Protein AF-G8T9R9-F1 (afdb_monomer_lite)

Secondary structure (DSSP, 8-state):
-HHHHHHHHHHHHHHHHHTT-HHHHHHHHHHHHHHHHHHHHHHHHHHHHHHTT--------HHHHHHHHHHHHHHHHHHHHHHS---HHHHHHHHHHHHHHHHHHHHHHHHHHHHH---EEEETTEEEE---------

Sequence (138 aa):
MKLAILIASFLLLCFGIIYKLANLVLVGAFCYILSLLFDLAQAIILSRKYKKGIVEGKNKSRLVGVSGLLQGSLILYGLIAIYIEHPKEIEISGQIIWFGSIAYYALVGIIVSELTGIPLTMTYGGWKAGYRKRKRRK

Organism: Niastella koreensis (strain DSM 17620 / KACC 11465 / NBRC 106392 / GR20-10) (NCBI:txid700598)

Structure (mmCIF, N/CA/C/O backbone):
data_AF-G8T9R9-F1
#
_entry.id   AF-G8T9R9-F1
#
loop_
_atom_site.group_PDB
_atom_site.id
_atom_site.type_symbol
_atom_site.label_atom_id
_atom_site.label_alt_id
_atom_site.label_comp_id
_atom_site.label_asym_id
_atom_site.label_entity_id
_atom_site.label_seq_id
_atom_site.pdbx_PDB_ins_code
_atom_site.Cartn_x
_atom_site.Cartn_y
_atom_site.Cartn_z
_atom_site.occupancy
_atom_site.B_iso_or_equiv
_atom_site.auth_seq_id
_atom_site.auth_comp_id
_atom_site.auth_asym_id
_atom_site.auth_atom_id
_atom_site.pdbx_PDB_model_num
ATOM 1 N N . MET A 1 1 ? 9.155 -0.333 13.289 1.00 69.88 1 MET A N 1
ATOM 2 C CA . MET A 1 1 ? 9.092 -1.424 12.289 1.00 69.88 1 MET A CA 1
ATOM 3 C C . MET A 1 1 ? 8.411 -0.975 11.001 1.00 69.88 1 MET A C 1
ATOM 5 O O . MET A 1 1 ? 9.116 -0.874 10.013 1.00 69.88 1 MET A O 1
ATOM 9 N N . LYS A 1 2 ? 7.123 -0.585 11.002 1.00 75.94 2 LYS A N 1
ATOM 10 C CA . LYS A 1 2 ? 6.417 -0.070 9.802 1.00 75.94 2 LYS A CA 1
ATOM 11 C C . LYS A 1 2 ? 7.216 0.957 8.986 1.00 75.94 2 LYS A C 1
ATOM 13 O O . LYS A 1 2 ? 7.416 0.775 7.795 1.00 75.94 2 LYS A O 1
ATOM 18 N N . LEU A 1 3 ? 7.691 2.019 9.640 1.00 77.38 3 LEU A N 1
ATOM 19 C CA . LEU A 1 3 ? 8.422 3.102 8.973 1.00 77.38 3 LEU A CA 1
ATOM 20 C C . LEU A 1 3 ? 9.714 2.607 8.299 1.00 77.38 3 LEU A C 1
ATOM 22 O O . LEU A 1 3 ? 10.032 3.058 7.210 1.00 77.38 3 LEU A O 1
ATOM 26 N N . ALA A 1 4 ? 10.402 1.627 8.892 1.00 83.25 4 ALA A N 1
ATOM 27 C CA . ALA A 1 4 ? 11.586 1.016 8.289 1.00 83.25 4 ALA A CA 1
ATOM 28 C C . ALA A 1 4 ? 11.234 0.185 7.042 1.00 83.25 4 ALA A C 1
ATOM 30 O O . ALA A 1 4 ? 11.946 0.267 6.051 1.00 83.25 4 ALA A O 1
ATOM 31 N N . ILE A 1 5 ? 10.113 -0.551 7.058 1.00 86.81 5 ILE A N 1
ATOM 32 C CA . ILE A 1 5 ? 9.630 -1.320 5.895 1.00 86.81 5 ILE A CA 1
ATOM 33 C C . ILE A 1 5 ? 9.205 -0.378 4.760 1.00 86.81 5 ILE A C 1
ATOM 35 O O . ILE A 1 5 ? 9.535 -0.629 3.607 1.00 86.81 5 ILE A O 1
ATOM 39 N N . LEU A 1 6 ? 8.524 0.728 5.080 1.00 84.88 6 LEU A N 1
ATOM 40 C CA . LEU A 1 6 ? 8.151 1.748 4.092 1.00 84.88 6 LEU A CA 1
ATOM 41 C C . LEU A 1 6 ? 9.377 2.432 3.481 1.00 84.88 6 LEU A C 1
ATOM 43 O O . LEU A 1 6 ? 9.420 2.618 2.271 1.00 84.88 6 LEU A O 1
ATOM 47 N N . ILE A 1 7 ? 10.384 2.767 4.295 1.00 87.81 7 ILE A N 1
ATOM 48 C CA . ILE A 1 7 ? 11.649 3.321 3.794 1.00 87.81 7 ILE A CA 1
ATOM 49 C C . ILE A 1 7 ? 12.366 2.298 2.913 1.00 87.81 7 ILE A C 1
ATOM 51 O O . ILE A 1 7 ? 12.817 2.654 1.833 1.00 87.81 7 ILE A O 1
ATOM 55 N N . ALA A 1 8 ? 12.442 1.032 3.330 1.00 88.31 8 ALA A N 1
ATOM 56 C CA . ALA A 1 8 ? 13.064 -0.019 2.531 1.00 88.31 8 ALA A CA 1
ATOM 57 C C . ALA A 1 8 ? 12.341 -0.209 1.190 1.00 88.31 8 ALA A C 1
ATOM 59 O O . ALA A 1 8 ? 12.992 -0.257 0.155 1.00 88.31 8 ALA A O 1
ATOM 60 N N . SER A 1 9 ? 11.006 -0.240 1.195 1.00 88.75 9 SER A N 1
ATOM 61 C CA . SER A 1 9 ? 10.190 -0.296 -0.022 1.00 88.75 9 SER A CA 1
ATOM 62 C C . SER A 1 9 ? 10.451 0.907 -0.932 1.00 88.75 9 SER A C 1
ATOM 64 O O . SER A 1 9 ? 10.722 0.727 -2.116 1.00 88.75 9 SER A O 1
ATOM 66 N N . PHE A 1 10 ? 10.461 2.120 -0.375 1.00 88.62 10 PHE A N 1
ATOM 67 C CA . PHE A 1 10 ? 10.752 3.342 -1.122 1.00 88.62 10 PHE A CA 1
ATOM 68 C C . PHE A 1 10 ? 12.149 3.316 -1.748 1.00 88.62 10 PHE A C 1
ATOM 70 O O . PHE A 1 10 ? 12.292 3.579 -2.938 1.00 88.62 10 PHE A O 1
ATOM 77 N N . LEU A 1 11 ? 13.172 2.934 -0.978 1.00 89.94 11 LEU A N 1
ATOM 78 C CA . LEU A 1 11 ? 14.536 2.809 -1.485 1.00 89.94 11 LEU A CA 1
ATOM 79 C C . LEU A 1 11 ? 14.619 1.740 -2.578 1.00 89.94 11 LEU A C 1
ATOM 81 O O . LEU A 1 11 ? 15.165 2.021 -3.636 1.00 89.94 11 LEU A O 1
ATOM 85 N N . LEU A 1 12 ? 14.044 0.553 -2.380 1.00 89.88 12 LEU A N 1
ATOM 86 C CA . LEU A 1 12 ? 14.053 -0.519 -3.382 1.00 89.88 12 LEU A CA 1
ATOM 87 C C . LEU A 1 12 ? 13.395 -0.094 -4.697 1.00 89.88 12 LEU A C 1
ATOM 89 O O . LEU A 1 12 ? 13.926 -0.399 -5.762 1.00 89.88 12 LEU A O 1
ATOM 93 N N . LEU A 1 13 ? 12.291 0.653 -4.630 1.00 85.94 13 LEU A N 1
ATOM 94 C CA . LEU A 1 13 ? 11.638 1.211 -5.812 1.00 85.94 13 LEU A CA 1
ATOM 95 C C . LEU A 1 13 ? 12.524 2.263 -6.487 1.00 85.94 13 LEU A C 1
ATOM 97 O O . LEU A 1 13 ? 12.799 2.143 -7.677 1.00 85.94 13 LEU A O 1
ATOM 101 N N . CYS A 1 14 ? 13.049 3.244 -5.744 1.00 86.94 14 CYS A N 1
ATOM 102 C CA . CYS A 1 14 ? 13.936 4.268 -6.304 1.00 86.94 14 CYS A CA 1
ATOM 103 C C . CYS A 1 14 ? 15.195 3.662 -6.943 1.00 86.94 14 CYS A C 1
ATOM 105 O O . CYS A 1 14 ? 15.521 3.983 -8.083 1.00 86.94 14 CYS A O 1
ATOM 107 N N . PHE A 1 15 ? 15.881 2.761 -6.238 1.00 88.62 15 PHE A N 1
ATOM 108 C CA . PHE A 1 15 ? 17.064 2.069 -6.749 1.00 88.62 15 PHE A CA 1
ATOM 109 C C . PHE A 1 15 ? 16.714 1.174 -7.942 1.00 88.62 15 PHE A C 1
ATOM 111 O O . PHE A 1 15 ? 17.405 1.216 -8.957 1.00 88.62 15 PHE A O 1
ATOM 118 N N . GLY A 1 16 ? 15.622 0.412 -7.868 1.00 83.88 16 GLY A N 1
ATOM 119 C CA . GLY A 1 16 ? 15.165 -0.430 -8.970 1.00 83.88 16 GLY A CA 1
ATOM 120 C C . GLY A 1 16 ? 14.897 0.367 -10.248 1.00 83.88 16 GLY A C 1
ATOM 121 O O . GLY A 1 16 ? 15.270 -0.078 -11.328 1.00 83.88 16 GLY A O 1
ATOM 122 N N . ILE A 1 17 ? 14.349 1.579 -10.137 1.00 83.62 17 ILE A N 1
ATOM 123 C CA . ILE A 1 17 ? 14.122 2.468 -11.286 1.00 83.62 17 ILE A CA 1
ATOM 124 C C . ILE A 1 17 ? 15.442 3.031 -11.821 1.00 83.62 17 ILE A C 1
ATOM 126 O O . ILE A 1 17 ? 15.695 2.945 -13.021 1.00 83.62 17 ILE A O 1
ATOM 130 N N . ILE A 1 18 ? 16.292 3.586 -10.946 1.00 87.00 18 ILE A N 1
ATOM 131 C CA . ILE A 1 18 ? 17.560 4.228 -11.341 1.00 87.00 18 ILE A CA 1
ATOM 132 C C . ILE A 1 18 ? 18.461 3.235 -12.081 1.00 87.00 18 ILE A C 1
ATOM 134 O O . ILE A 1 18 ? 19.015 3.559 -13.130 1.00 87.00 18 ILE A O 1
ATOM 138 N N . TYR A 1 19 ? 18.567 2.013 -11.560 1.00 87.50 19 TYR A N 1
ATOM 139 C CA . TYR A 1 19 ? 19.402 0.959 -12.135 1.00 87.50 19 TYR A CA 1
ATOM 140 C C . TYR A 1 19 ? 18.658 0.077 -13.149 1.00 87.50 19 TYR A C 1
ATOM 142 O O . TYR A 1 19 ? 19.246 -0.866 -13.671 1.00 87.50 19 TYR A O 1
ATOM 150 N N . LYS A 1 20 ? 17.384 0.375 -13.450 1.00 82.31 20 LYS A N 1
ATOM 151 C CA . LYS A 1 20 ? 16.521 -0.398 -14.365 1.00 82.31 20 LYS A CA 1
ATOM 152 C C . LYS A 1 20 ? 16.440 -1.893 -14.013 1.00 82.31 20 LYS A C 1
ATOM 154 O O . LYS A 1 20 ? 16.370 -2.753 -14.886 1.00 82.31 20 LYS A O 1
ATOM 159 N N . LEU A 1 21 ? 16.444 -2.204 -12.720 1.00 86.25 21 LEU A N 1
ATOM 160 C CA . LEU A 1 21 ? 16.372 -3.557 -12.176 1.00 86.25 21 LEU A CA 1
ATOM 161 C C . LEU A 1 21 ? 14.930 -3.889 -11.786 1.00 86.25 21 LEU A C 1
ATOM 163 O O . LEU A 1 21 ? 14.510 -3.660 -10.651 1.00 86.25 21 LEU A O 1
ATOM 167 N N . ALA A 1 22 ? 14.184 -4.478 -12.718 1.00 83.12 22 ALA A N 1
ATOM 168 C CA . ALA A 1 22 ? 12.778 -4.844 -12.544 1.00 83.12 22 ALA A CA 1
ATOM 169 C C . ALA A 1 22 ? 12.494 -5.695 -11.294 1.00 83.12 22 ALA A C 1
ATOM 171 O O . ALA A 1 22 ? 11.535 -5.443 -10.563 1.00 83.12 22 ALA A O 1
ATOM 172 N N . ASN A 1 23 ? 13.377 -6.650 -10.989 1.00 87.62 23 ASN A N 1
ATOM 173 C CA . ASN A 1 23 ? 13.248 -7.509 -9.811 1.00 87.62 23 ASN A CA 1
ATOM 174 C C . ASN A 1 23 ? 13.258 -6.709 -8.499 1.00 87.62 23 ASN A C 1
ATOM 176 O O . ASN A 1 23 ? 12.493 -7.016 -7.589 1.00 87.62 23 ASN A O 1
ATOM 180 N N . LEU A 1 24 ? 14.079 -5.655 -8.401 1.00 87.31 24 LEU A N 1
ATOM 181 C CA . LEU A 1 24 ? 14.110 -4.800 -7.209 1.00 87.31 24 LEU A CA 1
ATOM 182 C C . LEU A 1 24 ? 12.822 -3.990 -7.064 1.00 87.31 24 LEU A C 1
ATOM 184 O O . LEU A 1 24 ? 12.325 -3.836 -5.949 1.00 87.31 24 LEU A O 1
ATOM 188 N N . VAL A 1 25 ? 12.260 -3.521 -8.182 1.00 86.75 25 VAL A N 1
ATOM 189 C CA . VAL A 1 25 ? 10.994 -2.780 -8.183 1.00 86.75 25 VAL A CA 1
ATOM 190 C C . VAL A 1 25 ? 9.849 -3.681 -7.700 1.00 86.75 25 VAL A C 1
ATOM 192 O O . VAL A 1 25 ? 9.082 -3.293 -6.818 1.00 86.75 25 VAL A O 1
ATOM 195 N N . LEU A 1 26 ? 9.784 -4.925 -8.188 1.00 88.19 26 LEU A N 1
ATOM 196 C CA . LEU A 1 26 ? 8.801 -5.914 -7.735 1.00 88.19 26 LEU A CA 1
ATOM 197 C C . LEU A 1 26 ? 8.941 -6.232 -6.242 1.00 88.19 26 LEU A C 1
ATOM 199 O O . LEU A 1 26 ? 7.949 -6.207 -5.514 1.00 88.19 26 LEU A O 1
ATOM 203 N N . VAL A 1 27 ? 10.162 -6.478 -5.756 1.00 91.12 27 VAL A N 1
ATOM 204 C CA . VAL A 1 27 ? 10.403 -6.717 -4.321 1.00 91.12 27 VAL A CA 1
ATOM 205 C C . VAL A 1 27 ? 9.983 -5.500 -3.493 1.00 91.12 27 VAL A C 1
ATOM 207 O O . VAL A 1 27 ? 9.325 -5.657 -2.464 1.00 91.12 27 VAL A O 1
ATOM 210 N N . GLY A 1 28 ? 10.277 -4.286 -3.964 1.00 88.25 28 GLY A N 1
ATOM 211 C CA . GLY A 1 28 ? 9.828 -3.043 -3.339 1.00 88.25 28 GLY A CA 1
ATOM 212 C C . GLY A 1 28 ? 8.303 -2.948 -3.223 1.00 88.25 28 GLY A C 1
ATOM 213 O O . GLY A 1 28 ? 7.795 -2.601 -2.150 1.00 88.25 28 GLY A O 1
ATOM 214 N N . ALA A 1 29 ? 7.569 -3.323 -4.275 1.00 89.44 29 ALA A N 1
ATOM 215 C CA . ALA A 1 29 ? 6.107 -3.380 -4.276 1.00 89.44 29 ALA A CA 1
ATOM 216 C C . ALA A 1 29 ? 5.563 -4.433 -3.291 1.00 89.44 29 ALA A C 1
ATOM 218 O O . ALA A 1 29 ? 4.650 -4.144 -2.517 1.00 89.44 29 ALA A O 1
ATOM 219 N N . PHE A 1 30 ? 6.157 -5.628 -3.223 1.00 91.38 30 PHE A N 1
ATOM 220 C CA . PHE A 1 30 ? 5.764 -6.638 -2.232 1.00 91.38 30 PHE A CA 1
ATOM 221 C C . PHE A 1 30 ? 6.047 -6.196 -0.792 1.00 91.38 30 PHE A C 1
ATOM 223 O O . PHE A 1 30 ? 5.205 -6.390 0.088 1.00 91.38 30 PHE A O 1
ATOM 230 N N . CYS A 1 31 ? 7.186 -5.545 -0.536 1.00 91.56 31 CYS A N 1
ATOM 231 C CA . CYS A 1 31 ? 7.479 -4.950 0.769 1.00 91.56 31 CYS A CA 1
ATOM 232 C C . CYS A 1 31 ? 6.426 -3.907 1.170 1.00 91.56 31 CYS A C 1
ATOM 234 O O . CYS A 1 31 ? 6.030 -3.848 2.338 1.00 91.56 31 CYS A O 1
ATOM 236 N N . TYR A 1 32 ? 5.931 -3.119 0.210 1.00 90.88 32 TYR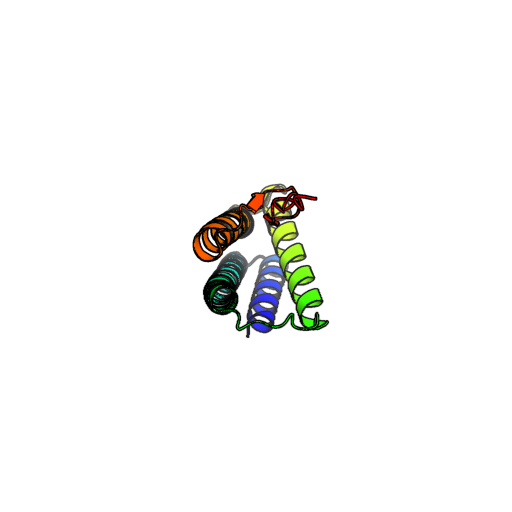 A N 1
ATOM 237 C CA . TYR A 1 32 ? 4.834 -2.187 0.448 1.00 90.88 32 TYR A CA 1
ATOM 238 C C . TYR A 1 32 ? 3.549 -2.917 0.863 1.00 90.88 32 TYR A C 1
ATOM 240 O O . TYR A 1 32 ? 2.968 -2.580 1.896 1.00 90.88 32 TYR A O 1
ATOM 248 N N . ILE A 1 33 ? 3.145 -3.968 0.144 1.00 91.00 33 ILE A N 1
ATOM 249 C CA . ILE A 1 33 ? 1.961 -4.770 0.500 1.00 91.00 33 ILE A CA 1
ATOM 250 C C . ILE A 1 33 ? 2.096 -5.408 1.885 1.00 91.00 33 ILE A C 1
ATOM 252 O O . ILE A 1 33 ? 1.152 -5.377 2.675 1.00 91.00 33 ILE A O 1
ATOM 256 N N . LEU A 1 34 ? 3.275 -5.924 2.236 1.00 89.75 34 LEU A N 1
ATOM 257 C CA . LEU A 1 34 ? 3.534 -6.443 3.581 1.00 89.75 34 LEU A CA 1
ATOM 258 C C . LEU A 1 34 ? 3.350 -5.364 4.657 1.00 89.75 34 LEU A C 1
ATOM 260 O O . LEU A 1 34 ? 2.807 -5.646 5.728 1.00 89.75 34 LEU A O 1
ATOM 264 N N . SER A 1 35 ? 3.748 -4.120 4.372 1.00 88.56 35 SER A N 1
ATOM 265 C CA . SER A 1 35 ? 3.510 -2.999 5.286 1.00 88.56 35 SER A CA 1
ATOM 266 C C . SER A 1 35 ? 2.012 -2.714 5.482 1.00 88.56 35 SER A C 1
ATOM 268 O O . SER A 1 35 ? 1.585 -2.493 6.618 1.00 88.56 35 SER A O 1
ATOM 270 N N . LEU A 1 36 ? 1.202 -2.826 4.419 1.00 86.56 36 LEU A N 1
ATOM 271 C CA . LEU A 1 36 ? -0.257 -2.688 4.483 1.00 86.56 36 LEU A CA 1
ATOM 272 C C . LEU A 1 36 ? -0.905 -3.821 5.289 1.00 86.56 36 LEU A C 1
ATOM 274 O O . LEU A 1 36 ? -1.781 -3.572 6.114 1.00 86.56 36 LEU A O 1
ATOM 278 N N . LEU A 1 37 ? -0.457 -5.066 5.108 1.00 87.38 37 LEU A N 1
ATOM 279 C CA . LEU A 1 37 ? -0.954 -6.206 5.887 1.00 87.38 37 LEU A CA 1
ATOM 280 C C . LEU A 1 37 ? -0.649 -6.051 7.380 1.00 87.38 37 LEU A C 1
ATOM 282 O O . LEU A 1 37 ? -1.502 -6.332 8.226 1.00 87.38 37 LEU A O 1
ATOM 286 N N . PHE A 1 38 ? 0.542 -5.555 7.717 1.00 86.50 38 PHE A N 1
ATOM 287 C CA . PHE A 1 38 ? 0.902 -5.264 9.101 1.00 86.50 38 PHE A CA 1
ATOM 288 C C . PHE A 1 38 ? 0.001 -4.178 9.706 1.00 86.50 38 PHE A C 1
ATOM 290 O O . PHE A 1 38 ? -0.480 -4.331 10.831 1.00 86.50 38 PHE A O 1
ATOM 297 N N . ASP A 1 39 ? -0.293 -3.114 8.954 1.00 82.69 39 ASP A N 1
ATOM 298 C CA . ASP A 1 39 ? -1.244 -2.084 9.380 1.00 82.69 39 ASP A CA 1
ATOM 299 C C . ASP A 1 39 ? -2.661 -2.635 9.559 1.00 82.69 39 ASP A C 1
ATOM 301 O O . ASP A 1 39 ? -3.348 -2.265 10.511 1.00 82.69 39 ASP A O 1
ATOM 305 N N . LEU A 1 40 ? -3.104 -3.527 8.670 1.00 83.88 40 LEU A N 1
ATOM 306 C CA . LEU A 1 40 ? -4.417 -4.165 8.753 1.00 83.88 40 LEU A CA 1
ATOM 307 C C . LEU A 1 40 ? -4.540 -4.979 10.048 1.00 83.88 40 LEU A C 1
ATOM 309 O O . LEU A 1 40 ? -5.519 -4.845 10.784 1.00 83.88 40 LEU A O 1
ATOM 313 N N . ALA A 1 41 ? -3.510 -5.763 10.379 1.00 85.50 41 ALA A N 1
ATOM 314 C CA . ALA A 1 41 ? -3.446 -6.513 11.629 1.00 85.50 41 ALA A CA 1
ATOM 315 C C . ALA A 1 41 ? -3.482 -5.584 12.856 1.00 85.50 41 ALA A C 1
ATOM 317 O O . ALA A 1 41 ? -4.227 -5.832 13.810 1.00 85.50 41 ALA A O 1
ATOM 318 N N . GLN A 1 42 ? -2.741 -4.470 12.827 1.00 82.12 42 GLN A N 1
ATOM 319 C CA . GLN A 1 42 ? -2.793 -3.472 13.899 1.00 82.12 42 GLN A CA 1
ATOM 320 C C . GLN A 1 42 ? -4.169 -2.809 14.017 1.00 82.12 42 GLN A C 1
ATOM 322 O O . GLN A 1 42 ? -4.650 -2.616 15.136 1.00 82.12 42 GLN A O 1
ATOM 327 N N . ALA A 1 43 ? -4.830 -2.507 12.898 1.00 76.94 43 ALA A N 1
ATOM 328 C CA . ALA A 1 43 ? -6.175 -1.941 12.876 1.00 76.94 43 ALA A CA 1
ATOM 329 C C . ALA A 1 43 ? -7.208 -2.902 13.492 1.00 76.94 43 ALA A C 1
ATOM 331 O O . ALA A 1 43 ? -8.057 -2.468 14.273 1.00 76.94 43 ALA A O 1
ATOM 332 N N . ILE A 1 44 ? -7.101 -4.212 13.237 1.00 81.50 44 ILE A N 1
ATOM 333 C CA . ILE A 1 44 ? -7.928 -5.246 13.887 1.00 81.50 44 ILE A CA 1
ATOM 334 C C . ILE A 1 44 ? -7.700 -5.258 15.407 1.00 81.50 44 ILE A C 1
ATOM 33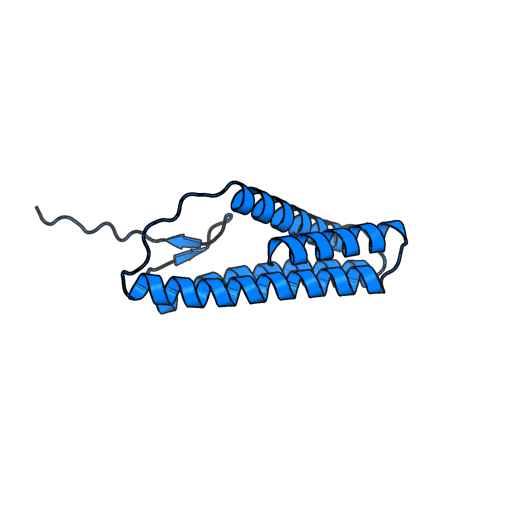6 O O . ILE A 1 44 ? -8.649 -5.294 16.192 1.00 81.50 44 ILE A O 1
ATOM 340 N N . ILE A 1 45 ? -6.444 -5.210 15.855 1.00 83.00 45 ILE A N 1
ATOM 341 C CA . ILE A 1 45 ? -6.123 -5.211 17.290 1.00 83.00 45 ILE A CA 1
ATOM 342 C C . ILE A 1 45 ? -6.653 -3.936 17.963 1.00 83.00 45 ILE A C 1
ATOM 344 O O . ILE A 1 45 ? -7.250 -4.006 19.041 1.00 83.00 45 ILE A O 1
ATOM 348 N N . LEU A 1 46 ? -6.463 -2.774 17.334 1.00 76.88 46 LEU A N 1
ATOM 349 C CA . LEU A 1 46 ? -6.921 -1.479 17.842 1.00 76.88 46 LEU A CA 1
ATOM 350 C C . LEU A 1 46 ? -8.447 -1.389 17.896 1.00 76.88 46 LEU A C 1
ATOM 352 O O . LEU A 1 46 ? -8.986 -0.976 18.919 1.00 76.88 46 LEU A O 1
ATOM 356 N N . SER A 1 47 ? -9.149 -1.825 16.851 1.00 71.81 47 SER A N 1
ATOM 357 C CA . SER A 1 47 ? -10.619 -1.838 16.818 1.00 71.81 47 SER A CA 1
ATOM 358 C C . SER A 1 47 ? -11.213 -2.761 17.887 1.00 71.81 47 SER A C 1
ATOM 360 O O . SER A 1 47 ? -12.153 -2.368 18.580 1.00 71.81 47 SER A O 1
ATOM 362 N N . ARG A 1 48 ? -10.614 -3.937 18.132 1.00 76.19 48 ARG A N 1
ATOM 363 C CA . ARG A 1 48 ? -10.996 -4.812 19.259 1.00 76.19 48 ARG A CA 1
ATOM 364 C C . ARG A 1 48 ? -10.790 -4.141 20.618 1.00 76.19 48 ARG A C 1
ATOM 366 O O . ARG A 1 48 ? -11.644 -4.273 21.492 1.00 76.19 48 ARG A O 1
ATOM 373 N N . LYS A 1 49 ? -9.680 -3.419 20.814 1.00 75.19 49 LYS A N 1
ATOM 374 C CA . LYS A 1 49 ? -9.430 -2.651 22.050 1.00 75.19 49 LYS A CA 1
ATOM 375 C C . LYS A 1 49 ? -10.415 -1.489 22.210 1.00 75.19 49 LYS A C 1
ATOM 377 O O . LYS A 1 49 ? -10.871 -1.242 23.323 1.00 75.19 49 LYS A O 1
ATOM 382 N N . TYR A 1 50 ? -10.777 -0.823 21.113 1.00 70.19 50 TYR A N 1
ATOM 383 C CA . TYR A 1 50 ? -11.753 0.267 21.105 1.00 70.19 50 TYR A CA 1
ATOM 384 C C . TYR A 1 50 ? -13.149 -0.224 21.511 1.00 70.19 50 TYR A C 1
ATOM 386 O O . TYR A 1 50 ? -13.777 0.379 22.374 1.00 70.19 50 TYR A O 1
ATOM 394 N N . LYS A 1 51 ? -13.596 -1.379 20.991 1.00 68.94 51 LYS A N 1
ATOM 395 C CA . LYS A 1 51 ? -14.862 -2.019 21.401 1.00 68.94 51 LYS A CA 1
ATOM 396 C C . LYS A 1 51 ? -14.914 -2.326 22.903 1.00 68.94 51 LYS A C 1
ATOM 398 O O . LYS A 1 51 ? -15.973 -2.241 23.510 1.00 68.94 51 LYS A O 1
ATOM 403 N N . LYS A 1 52 ? -13.769 -2.664 23.504 1.00 74.94 52 LYS A N 1
ATOM 404 C CA . LYS A 1 52 ? -13.642 -2.915 24.948 1.00 74.94 52 LYS A CA 1
ATOM 405 C C . LYS A 1 52 ? -13.585 -1.632 25.795 1.00 74.94 52 LYS A C 1
ATOM 407 O O . LYS A 1 52 ? -13.477 -1.737 27.008 1.00 74.94 52 LYS A O 1
ATOM 412 N N . GLY A 1 53 ? -13.634 -0.444 25.181 1.00 62.62 53 GLY A N 1
ATOM 413 C CA . GLY A 1 53 ? -13.586 0.847 25.878 1.00 62.62 53 GLY A CA 1
ATOM 414 C C . GLY A 1 53 ? -12.198 1.250 26.390 1.00 62.62 53 GLY A C 1
ATOM 41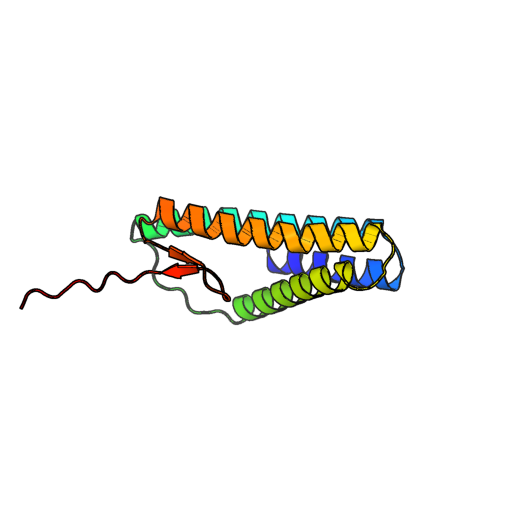5 O O . GLY A 1 53 ? -12.097 2.155 27.204 1.00 62.62 53 GLY A O 1
ATOM 416 N N . ILE A 1 54 ? -11.127 0.587 25.933 1.00 60.59 54 ILE A N 1
ATOM 417 C CA . ILE A 1 54 ? -9.779 0.698 26.532 1.00 60.59 54 ILE A CA 1
ATOM 418 C C . ILE A 1 54 ? -8.929 1.815 25.887 1.00 60.59 54 ILE A C 1
ATOM 420 O O . ILE A 1 54 ? -7.849 2.138 26.372 1.00 60.59 54 ILE A O 1
ATOM 424 N N . VAL A 1 55 ? -9.354 2.403 24.764 1.00 55.81 55 VAL A N 1
ATOM 425 C CA . VAL A 1 55 ? -8.471 3.273 23.964 1.00 55.81 55 VAL A CA 1
ATOM 426 C C . VAL A 1 55 ? -8.776 4.754 24.186 1.00 55.81 55 VAL A C 1
ATOM 428 O O . VAL A 1 55 ? -9.687 5.308 23.573 1.00 55.81 55 VAL A O 1
ATOM 431 N N . GLU A 1 56 ? -7.947 5.401 25.004 1.00 48.59 56 GLU A N 1
ATOM 432 C CA . GLU A 1 56 ? -7.811 6.859 25.060 1.00 48.59 56 GLU A CA 1
ATOM 433 C C . GLU A 1 56 ? -7.085 7.377 23.806 1.00 48.59 56 GLU A C 1
ATOM 435 O O . GLU A 1 56 ? -6.124 6.773 23.313 1.00 48.59 56 GLU A O 1
ATOM 440 N N . GLY A 1 57 ? -7.580 8.486 23.250 1.00 51.16 57 GLY A N 1
ATOM 441 C CA . GLY A 1 57 ? -7.082 9.080 22.011 1.00 51.16 57 GLY A CA 1
ATOM 442 C C . GLY A 1 57 ? -5.603 9.444 22.109 1.00 51.16 57 GLY A C 1
ATOM 443 O O . GLY A 1 57 ? -5.236 10.434 22.734 1.00 51.16 57 GLY A O 1
ATOM 444 N N . LYS A 1 58 ? -4.736 8.652 21.472 1.00 50.44 58 LYS A N 1
ATOM 445 C CA . LYS A 1 58 ? -3.301 8.942 21.435 1.00 50.44 58 LYS A CA 1
ATOM 446 C C . LYS A 1 58 ? -3.009 10.180 20.590 1.00 50.44 58 LYS A C 1
ATOM 448 O O . LYS A 1 58 ? -3.435 10.280 19.439 1.00 50.44 58 LYS A O 1
ATOM 453 N N . ASN A 1 59 ? -2.203 11.069 21.168 1.00 47.59 59 ASN A N 1
ATOM 454 C CA . ASN A 1 59 ? -1.571 12.209 20.512 1.00 47.59 59 ASN A CA 1
ATOM 455 C C . ASN A 1 59 ? -0.985 11.827 19.142 1.00 47.59 59 ASN A C 1
ATOM 457 O O . ASN A 1 59 ? -0.249 10.844 19.011 1.00 47.59 59 ASN A O 1
ATOM 461 N N . LYS A 1 60 ? -1.285 12.643 18.123 1.00 54.75 60 LYS A N 1
ATOM 462 C CA . LYS A 1 60 ? -0.708 12.537 16.777 1.00 54.75 60 LYS A CA 1
ATOM 463 C C . LYS A 1 60 ? 0.801 12.801 16.849 1.00 54.75 60 LYS A C 1
ATOM 465 O O . LYS A 1 60 ? 1.241 13.945 16.837 1.00 54.75 60 LYS A O 1
ATOM 470 N N . SER A 1 61 ? 1.602 11.743 16.928 1.00 60.22 61 SER A N 1
ATOM 471 C CA . SER A 1 61 ? 3.061 11.843 16.805 1.00 60.22 61 SER A CA 1
ATOM 472 C C . SER A 1 61 ? 3.448 12.267 15.380 1.00 60.22 61 SER A C 1
ATOM 474 O O . SER A 1 61 ? 2.884 11.751 14.414 1.00 60.22 61 SER A O 1
ATOM 476 N N . ARG A 1 62 ? 4.443 13.160 15.228 1.00 66.31 62 ARG A N 1
ATOM 477 C CA . ARG A 1 62 ? 4.995 13.584 13.917 1.00 66.31 62 ARG A CA 1
ATOM 478 C C . ARG A 1 62 ? 5.395 12.397 13.027 1.00 66.31 62 ARG A C 1
ATOM 480 O O . ARG A 1 62 ? 5.243 12.472 11.812 1.00 66.31 62 ARG A O 1
ATOM 487 N N . LEU A 1 63 ? 5.825 11.283 13.625 1.00 66.25 63 LEU A N 1
ATOM 488 C CA . LEU A 1 63 ? 6.177 10.042 12.920 1.00 66.25 63 LEU A CA 1
ATOM 489 C C . LEU A 1 63 ? 4.995 9.438 12.144 1.00 66.25 63 LEU A C 1
ATOM 491 O O . LEU A 1 63 ? 5.189 8.851 11.082 1.00 66.25 63 LEU A O 1
ATOM 495 N N . VAL A 1 64 ? 3.767 9.619 12.642 1.00 68.56 64 VAL A N 1
ATOM 496 C CA . VAL A 1 64 ? 2.545 9.177 11.953 1.00 68.56 64 VAL A CA 1
ATOM 497 C C . VAL A 1 64 ? 2.346 9.989 10.670 1.00 68.56 64 VAL A C 1
ATOM 499 O O . VAL A 1 64 ? 2.036 9.414 9.629 1.00 68.56 64 VAL A O 1
ATOM 502 N N . GLY A 1 65 ? 2.619 11.298 10.713 1.00 70.75 65 GLY A N 1
ATOM 503 C CA . GLY A 1 65 ? 2.554 12.178 9.542 1.00 70.75 65 GLY A CA 1
ATOM 504 C C . GLY A 1 65 ? 3.558 11.793 8.452 1.00 70.75 65 GLY A C 1
ATOM 505 O O . GLY A 1 65 ? 3.174 11.652 7.295 1.00 70.75 65 GLY A O 1
ATOM 506 N N . VAL A 1 66 ? 4.815 11.529 8.826 1.00 75.88 66 VAL A N 1
ATOM 507 C CA . VAL A 1 66 ? 5.863 11.099 7.877 1.00 75.88 66 VAL A CA 1
ATOM 508 C C . VAL A 1 66 ? 5.507 9.765 7.218 1.00 75.88 66 VAL A C 1
ATOM 510 O O . VAL A 1 66 ? 5.654 9.619 6.007 1.00 75.88 66 VAL A O 1
ATOM 513 N N . SER A 1 67 ? 4.979 8.804 7.986 1.00 75.38 67 SER A N 1
ATOM 514 C CA . SER A 1 67 ? 4.544 7.521 7.420 1.00 75.38 67 SER A CA 1
ATOM 515 C C . SER A 1 67 ? 3.398 7.668 6.413 1.00 75.38 67 SER A C 1
ATOM 517 O O . SER A 1 67 ? 3.391 6.968 5.406 1.00 75.38 67 SER A O 1
ATOM 519 N N . GLY A 1 68 ? 2.471 8.605 6.648 1.00 78.94 68 GLY A N 1
ATOM 520 C CA . GLY A 1 68 ? 1.371 8.892 5.727 1.00 78.94 68 GLY A CA 1
ATOM 521 C C . GLY A 1 68 ? 1.843 9.554 4.433 1.00 78.94 68 GLY A C 1
ATOM 522 O O . GLY A 1 68 ? 1.370 9.188 3.362 1.00 78.94 68 GLY A O 1
ATOM 523 N N . LEU A 1 69 ? 2.814 10.471 4.515 1.00 81.88 69 LEU A N 1
ATOM 524 C CA . LEU A 1 69 ? 3.421 11.091 3.332 1.00 81.88 69 LEU A CA 1
ATOM 525 C C . LEU A 1 69 ? 4.168 10.066 2.471 1.00 81.88 69 LEU A C 1
ATOM 527 O O . LEU A 1 69 ? 3.958 10.039 1.263 1.00 81.88 69 LEU A O 1
ATOM 531 N N . LEU A 1 70 ? 4.975 9.194 3.088 1.00 83.31 70 LEU A N 1
ATOM 532 C CA . LEU A 1 70 ? 5.663 8.096 2.392 1.00 83.31 70 LEU A CA 1
ATOM 533 C C . LEU A 1 70 ? 4.679 7.122 1.738 1.00 83.31 70 LEU A C 1
ATOM 535 O O . LEU A 1 70 ? 4.879 6.681 0.614 1.00 83.31 70 LEU A O 1
ATOM 539 N N . GLN A 1 71 ? 3.597 6.781 2.433 1.00 84.19 71 GLN A N 1
ATOM 540 C CA . GLN A 1 71 ? 2.572 5.911 1.871 1.00 84.19 71 GLN A CA 1
ATOM 541 C C . GLN A 1 71 ? 1.865 6.576 0.682 1.00 84.19 71 GLN A C 1
ATOM 543 O O . GLN A 1 71 ? 1.650 5.926 -0.336 1.00 84.19 71 GLN A O 1
ATOM 548 N N . GLY A 1 72 ? 1.546 7.869 0.788 1.00 84.06 72 GLY A N 1
ATOM 549 C CA . GLY A 1 72 ? 0.939 8.642 -0.294 1.00 84.06 72 GLY A CA 1
ATOM 550 C C . GLY A 1 72 ? 1.849 8.777 -1.516 1.00 84.06 72 GLY A C 1
ATOM 551 O O . GLY A 1 72 ? 1.378 8.604 -2.638 1.00 84.06 72 GLY A O 1
ATOM 552 N N . SER A 1 73 ? 3.149 9.019 -1.319 1.00 85.44 73 SER A N 1
ATOM 553 C CA . SER A 1 73 ? 4.108 9.104 -2.427 1.00 85.44 73 SER A CA 1
ATOM 554 C C . SER A 1 73 ? 4.280 7.767 -3.148 1.00 85.44 73 SER A C 1
ATOM 556 O O . SER A 1 73 ? 4.354 7.751 -4.373 1.00 85.44 73 SER A O 1
ATOM 558 N N . LEU A 1 74 ? 4.265 6.647 -2.419 1.00 85.62 74 LEU A N 1
ATOM 559 C CA . LEU A 1 74 ? 4.297 5.305 -3.007 1.00 85.62 74 LEU A CA 1
ATOM 560 C C . LEU A 1 74 ? 3.045 4.996 -3.836 1.00 85.62 74 LEU A C 1
ATOM 562 O O . LEU A 1 74 ? 3.160 4.455 -4.932 1.00 85.62 74 LEU A O 1
ATOM 566 N N . ILE A 1 75 ? 1.857 5.381 -3.360 1.00 86.31 75 ILE A N 1
ATOM 567 C CA . ILE A 1 75 ? 0.603 5.213 -4.116 1.00 86.31 75 ILE A CA 1
ATOM 568 C C . ILE A 1 75 ? 0.622 6.058 -5.392 1.00 86.31 75 ILE A C 1
ATOM 570 O O . ILE A 1 75 ? 0.248 5.571 -6.459 1.00 86.31 75 ILE A O 1
ATOM 574 N N . LEU A 1 76 ? 1.072 7.313 -5.287 1.00 87.12 76 LEU A N 1
ATOM 575 C CA . LEU A 1 76 ? 1.212 8.208 -6.433 1.00 87.12 76 LEU A CA 1
ATOM 576 C C . LEU A 1 76 ? 2.193 7.630 -7.459 1.00 87.12 76 LEU A C 1
ATOM 578 O O . LEU A 1 76 ? 1.893 7.609 -8.648 1.00 87.12 76 LEU A O 1
ATOM 582 N N . TYR A 1 77 ? 3.328 7.108 -6.992 1.00 84.44 77 TYR A N 1
ATOM 583 C CA . TYR A 1 77 ? 4.282 6.400 -7.837 1.00 84.44 77 TYR A CA 1
ATOM 584 C C . TYR A 1 77 ? 3.628 5.212 -8.552 1.00 84.44 77 TYR A C 1
ATOM 586 O O . TYR A 1 77 ? 3.756 5.105 -9.767 1.00 84.44 77 TYR A O 1
ATOM 594 N N . GLY A 1 78 ? 2.888 4.365 -7.830 1.00 82.25 78 GLY A N 1
ATOM 595 C CA . GLY A 1 78 ? 2.196 3.221 -8.424 1.00 82.25 78 GLY A CA 1
ATOM 596 C C . GLY A 1 78 ? 1.225 3.629 -9.534 1.00 82.25 78 GLY A C 1
ATOM 597 O O . GLY A 1 78 ? 1.188 2.984 -10.574 1.00 82.25 78 GLY A O 1
ATOM 598 N N . LEU A 1 79 ? 0.505 4.743 -9.361 1.00 84.44 79 LEU A N 1
ATOM 599 C CA . LEU A 1 79 ? -0.367 5.301 -10.399 1.00 84.44 79 LEU A CA 1
ATOM 600 C C . LEU A 1 79 ? 0.434 5.778 -11.623 1.00 84.44 79 LEU A C 1
ATOM 602 O O . LEU A 1 79 ? 0.087 5.448 -12.752 1.00 84.44 79 LEU A O 1
ATOM 606 N N . ILE A 1 80 ? 1.514 6.533 -11.408 1.00 84.81 80 ILE A N 1
ATOM 607 C CA . ILE A 1 80 ? 2.370 7.041 -12.491 1.00 84.81 80 ILE A CA 1
ATOM 608 C C . ILE A 1 80 ? 2.993 5.881 -13.279 1.00 84.81 80 ILE A C 1
ATOM 610 O O . ILE A 1 80 ? 3.010 5.918 -14.505 1.00 84.81 80 ILE A O 1
ATOM 614 N N . ALA A 1 81 ? 3.441 4.835 -12.583 1.00 81.31 81 ALA A N 1
ATOM 615 C CA . ALA A 1 81 ? 4.042 3.648 -13.180 1.00 81.31 81 ALA A CA 1
ATOM 616 C C . ALA A 1 81 ? 3.078 2.859 -14.088 1.00 81.31 81 ALA A C 1
ATOM 618 O O . ALA A 1 81 ? 3.543 2.158 -14.979 1.00 81.31 81 ALA A O 1
ATOM 619 N N . ILE A 1 82 ? 1.761 2.974 -13.869 1.00 80.19 82 ILE A N 1
ATOM 620 C CA . ILE A 1 82 ? 0.724 2.366 -14.722 1.00 80.19 82 ILE A CA 1
ATOM 621 C C . ILE A 1 82 ? 0.442 3.230 -15.960 1.00 80.19 82 ILE A C 1
ATOM 623 O O . ILE A 1 82 ? 0.168 2.700 -17.030 1.00 80.19 82 ILE A O 1
ATOM 627 N N . TYR A 1 83 ? 0.460 4.559 -15.813 1.00 78.62 83 TYR A N 1
ATOM 628 C CA . TYR A 1 83 ? 0.043 5.485 -16.874 1.00 78.62 83 TYR A CA 1
ATOM 629 C C . TYR A 1 83 ? 1.158 5.867 -17.850 1.00 78.62 83 TYR A C 1
ATOM 631 O O . TYR A 1 83 ? 0.870 6.203 -18.997 1.00 78.62 83 TYR A O 1
ATOM 639 N N . ILE A 1 84 ? 2.413 5.871 -17.405 1.00 80.62 84 ILE A N 1
ATOM 640 C CA . ILE A 1 84 ? 3.562 6.116 -18.278 1.00 80.62 84 ILE A CA 1
ATOM 641 C C . ILE A 1 84 ? 3.969 4.784 -18.906 1.00 80.62 84 ILE A C 1
ATOM 643 O O . ILE A 1 84 ? 4.118 3.800 -18.186 1.00 80.62 84 ILE A O 1
ATOM 647 N N . GLU A 1 85 ? 4.179 4.757 -20.228 1.00 66.88 85 GLU A N 1
ATOM 648 C CA . GLU A 1 85 ? 4.725 3.591 -20.934 1.00 66.88 85 GLU A CA 1
ATOM 649 C C . GLU A 1 85 ? 6.090 3.209 -20.345 1.00 66.88 85 GLU A C 1
ATOM 651 O O . GLU A 1 85 ? 7.142 3.762 -20.673 1.00 66.88 85 GLU A O 1
ATOM 656 N N . HIS A 1 86 ? 6.057 2.250 -19.430 1.00 71.88 86 HIS A N 1
ATOM 657 C CA . HIS A 1 86 ? 7.211 1.661 -18.784 1.00 71.88 86 HIS A CA 1
ATOM 658 C C . HIS A 1 86 ? 7.358 0.195 -19.216 1.00 71.88 86 HIS A C 1
ATOM 660 O O . HIS A 1 86 ? 6.420 -0.408 -19.738 1.00 71.88 86 HIS A O 1
ATOM 666 N N . PRO A 1 87 ? 8.535 -0.418 -18.992 1.00 78.38 87 PRO A N 1
ATOM 667 C CA . PRO A 1 87 ? 8.688 -1.865 -19.078 1.00 78.38 87 PRO A CA 1
ATOM 668 C C . PRO A 1 87 ? 7.561 -2.571 -18.313 1.00 78.38 87 PRO A C 1
ATOM 670 O O . PRO A 1 87 ? 7.246 -2.173 -17.189 1.00 78.38 87 PRO A O 1
ATOM 673 N N . LYS A 1 88 ? 6.997 -3.640 -18.892 1.00 82.50 88 LYS A N 1
ATOM 674 C CA . LYS A 1 88 ? 5.851 -4.387 -18.331 1.00 82.50 88 LYS A CA 1
ATOM 675 C C . LYS A 1 88 ? 6.012 -4.734 -16.847 1.00 82.50 88 LYS A C 1
ATOM 677 O O . LYS A 1 88 ? 5.045 -4.761 -16.101 1.00 82.50 88 LYS A O 1
ATOM 682 N N . GLU A 1 89 ? 7.232 -4.997 -16.396 1.00 79.94 89 GLU A N 1
ATOM 683 C CA . GLU A 1 89 ? 7.517 -5.359 -15.003 1.00 79.94 89 GLU A CA 1
ATOM 684 C C . GLU A 1 89 ? 7.315 -4.183 -14.032 1.00 79.94 89 GLU A C 1
ATOM 686 O O . GLU A 1 89 ? 6.832 -4.370 -12.914 1.00 79.94 89 GLU A O 1
ATOM 691 N N . ILE A 1 90 ? 7.643 -2.962 -14.466 1.00 81.75 90 ILE A N 1
ATOM 692 C CA . ILE A 1 90 ? 7.394 -1.735 -13.702 1.00 81.75 90 ILE A CA 1
ATOM 693 C C . ILE A 1 90 ? 5.892 -1.449 -13.674 1.00 81.75 90 ILE A C 1
ATOM 695 O O . ILE A 1 90 ? 5.357 -1.136 -12.611 1.00 81.75 90 ILE A O 1
ATOM 699 N N . GLU A 1 91 ? 5.198 -1.649 -14.795 1.00 86.06 91 GLU A N 1
ATOM 700 C CA . GLU A 1 91 ? 3.739 -1.535 -14.860 1.00 86.06 91 GLU A CA 1
ATOM 701 C C . GLU A 1 91 ? 3.064 -2.496 -13.863 1.00 86.06 91 GLU A C 1
ATOM 703 O O . GLU A 1 91 ? 2.260 -2.066 -13.036 1.00 86.06 91 GLU A O 1
ATOM 708 N N . ILE A 1 92 ? 3.465 -3.776 -13.849 1.00 87.12 92 ILE A N 1
ATOM 709 C CA . ILE A 1 92 ? 2.968 -4.786 -12.897 1.00 87.12 92 ILE A CA 1
ATOM 710 C C . ILE A 1 92 ? 3.222 -4.345 -11.451 1.00 87.12 92 ILE A C 1
ATOM 712 O O . ILE A 1 92 ? 2.334 -4.448 -10.605 1.00 87.12 92 ILE A O 1
ATOM 716 N N . SER A 1 93 ? 4.413 -3.822 -11.146 1.00 86.19 93 SER A N 1
ATOM 717 C CA . SER A 1 93 ? 4.717 -3.323 -9.800 1.00 86.19 93 SER A CA 1
ATOM 718 C C . SER A 1 93 ? 3.809 -2.152 -9.392 1.00 86.19 93 SER A C 1
ATOM 720 O O . SER A 1 93 ? 3.329 -2.108 -8.256 1.00 86.19 93 SER A O 1
ATOM 722 N N . GLY A 1 94 ? 3.498 -1.252 -10.332 1.00 86.69 94 GLY A N 1
ATOM 723 C CA . GLY A 1 94 ? 2.564 -0.149 -10.134 1.00 86.69 94 GLY A CA 1
ATOM 724 C C . GLY A 1 94 ? 1.140 -0.640 -9.888 1.00 86.69 94 GLY A C 1
ATOM 725 O O . GLY A 1 94 ? 0.501 -0.207 -8.927 1.00 86.69 94 GLY A O 1
ATOM 726 N N . GLN A 1 95 ? 0.679 -1.616 -10.678 1.00 87.62 95 GLN A N 1
ATOM 727 C CA . GLN A 1 95 ? -0.614 -2.280 -10.496 1.00 87.62 95 GLN A CA 1
ATOM 728 C C . GLN A 1 95 ? -0.721 -2.927 -9.109 1.00 87.62 95 GLN A C 1
ATOM 730 O O . GLN A 1 95 ? -1.714 -2.711 -8.414 1.00 87.62 95 GLN A O 1
ATOM 735 N N . ILE A 1 96 ? 0.311 -3.655 -8.663 1.00 90.31 96 ILE A N 1
ATOM 736 C CA . ILE A 1 96 ? 0.354 -4.263 -7.322 1.00 90.31 96 ILE A CA 1
ATOM 737 C C . ILE A 1 96 ? 0.177 -3.192 -6.244 1.00 90.31 96 ILE A C 1
ATOM 739 O O . ILE A 1 96 ? -0.670 -3.345 -5.362 1.00 90.31 96 ILE A O 1
ATOM 743 N N . ILE A 1 97 ? 0.939 -2.097 -6.315 1.00 88.88 97 ILE A N 1
ATOM 744 C CA . ILE A 1 97 ? 0.863 -1.009 -5.332 1.00 88.88 97 ILE A CA 1
ATOM 745 C C . ILE A 1 97 ? -0.531 -0.376 -5.338 1.00 88.88 97 ILE A C 1
ATOM 747 O O . ILE A 1 97 ? -1.125 -0.174 -4.275 1.00 88.88 97 ILE A O 1
ATOM 751 N N . TRP A 1 98 ? -1.075 -0.077 -6.516 1.00 89.00 98 TRP A N 1
ATOM 752 C CA . TRP A 1 98 ? -2.331 0.651 -6.645 1.00 89.00 98 TRP A CA 1
ATOM 753 C C . TRP A 1 98 ? -3.545 -0.200 -6.250 1.00 89.00 98 TRP A C 1
ATOM 755 O O . TRP A 1 98 ? -4.280 0.161 -5.326 1.00 89.00 98 TRP A O 1
ATOM 765 N N . PHE A 1 99 ? -3.718 -1.377 -6.860 1.00 88.81 99 PHE A N 1
ATOM 766 C CA . PHE A 1 99 ? -4.813 -2.291 -6.519 1.00 88.81 99 PHE A CA 1
ATOM 767 C C . PHE A 1 99 ? -4.693 -2.822 -5.090 1.00 88.81 99 PHE A C 1
ATOM 769 O O . PHE A 1 99 ? -5.699 -2.921 -4.386 1.00 88.81 99 PHE A O 1
ATOM 776 N N . GLY A 1 100 ? -3.472 -3.096 -4.621 1.00 88.38 100 GLY A N 1
ATOM 777 C CA . GLY A 1 100 ? -3.225 -3.493 -3.238 1.00 88.38 100 GLY A CA 1
ATOM 778 C C . GLY A 1 100 ? -3.636 -2.416 -2.233 1.00 88.38 100 GLY A C 1
ATOM 779 O O . GLY A 1 100 ? -4.237 -2.729 -1.205 1.00 88.38 100 GLY A O 1
ATOM 780 N N . SER A 1 101 ? -3.404 -1.140 -2.556 1.00 87.56 101 SER A N 1
ATOM 781 C CA . SER A 1 101 ? -3.863 -0.013 -1.734 1.00 87.56 101 SER A CA 1
ATOM 782 C C . SER A 1 101 ? -5.387 0.080 -1.688 1.00 87.56 101 SER A C 1
ATOM 784 O O . SER A 1 101 ? -5.955 0.258 -0.611 1.00 87.56 101 SER A O 1
ATOM 786 N N . ILE A 1 102 ? -6.065 -0.085 -2.828 1.00 86.88 102 ILE A N 1
ATOM 787 C CA . ILE A 1 102 ? -7.536 -0.084 -2.899 1.00 86.88 102 ILE A CA 1
ATOM 788 C C . ILE A 1 102 ? -8.116 -1.220 -2.058 1.00 86.88 102 ILE A C 1
ATOM 790 O O . ILE A 1 102 ? -8.987 -0.978 -1.219 1.00 86.88 102 ILE A O 1
ATOM 794 N N . ALA A 1 103 ? -7.604 -2.439 -2.240 1.00 87.38 103 ALA A N 1
ATOM 795 C CA . ALA A 1 103 ? -8.025 -3.605 -1.47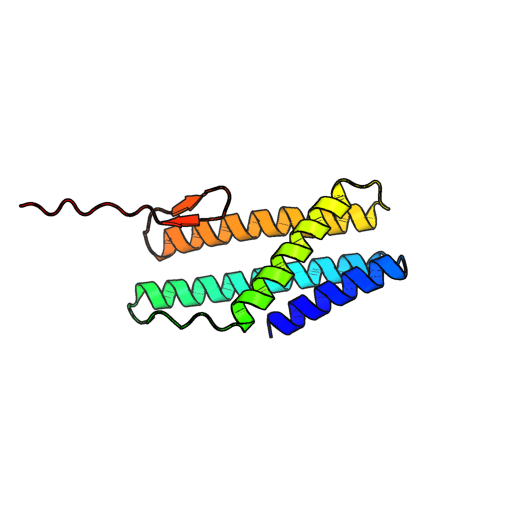3 1.00 8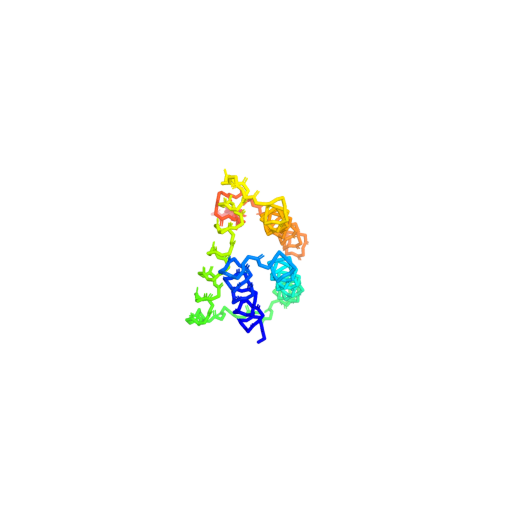7.38 103 ALA A CA 1
ATOM 796 C C . ALA A 1 103 ? -7.808 -3.389 0.032 1.00 87.38 103 ALA A C 1
ATOM 798 O O . ALA A 1 103 ? -8.705 -3.658 0.831 1.00 87.38 103 ALA A O 1
ATOM 799 N N . TYR A 1 104 ? -6.657 -2.834 0.423 1.00 88.50 104 TYR A N 1
ATOM 800 C CA . TYR A 1 104 ? -6.369 -2.488 1.812 1.00 88.50 104 TYR A CA 1
ATOM 801 C C . TYR A 1 104 ? -7.392 -1.499 2.383 1.00 88.50 104 TYR A C 1
ATOM 803 O O . TYR A 1 104 ? -7.989 -1.777 3.424 1.00 88.50 104 TYR A O 1
ATOM 811 N N . TYR A 1 105 ? -7.645 -0.371 1.710 1.00 84.25 105 TYR A N 1
ATOM 812 C CA . TYR A 1 105 ? -8.611 0.614 2.198 1.00 84.25 105 TYR A CA 1
ATOM 813 C C . TYR A 1 105 ? -10.018 0.023 2.298 1.00 84.25 105 TYR A C 1
ATOM 815 O O . TYR A 1 105 ? -10.695 0.268 3.297 1.00 84.25 105 TYR A O 1
ATOM 823 N N . ALA A 1 106 ? -10.444 -0.784 1.323 1.00 84.25 106 ALA A N 1
ATOM 824 C CA . ALA A 1 106 ? -11.734 -1.464 1.362 1.00 84.25 106 ALA A CA 1
ATOM 825 C C . ALA A 1 106 ? -11.843 -2.407 2.574 1.00 84.25 106 ALA A C 1
ATOM 827 O O . ALA A 1 106 ? -12.788 -2.300 3.359 1.00 84.25 106 ALA A O 1
ATOM 828 N N . LEU A 1 107 ? -10.841 -3.270 2.782 1.00 85.44 107 LEU A N 1
ATOM 829 C CA . LEU A 1 107 ? -10.811 -4.229 3.889 1.00 85.44 107 LEU A CA 1
ATOM 830 C C . LEU A 1 107 ? -10.785 -3.546 5.256 1.00 85.44 107 LEU A C 1
ATOM 832 O O . LEU A 1 107 ? -11.532 -3.950 6.145 1.00 85.44 107 LEU A O 1
ATOM 836 N N . VAL A 1 108 ? -9.973 -2.497 5.432 1.00 82.62 108 VAL A N 1
ATOM 837 C CA . VAL A 1 108 ? -9.937 -1.734 6.691 1.00 82.62 108 VAL A CA 1
ATOM 838 C C . VAL A 1 108 ? -11.330 -1.220 7.042 1.00 82.62 108 VAL A C 1
ATOM 840 O O . VAL A 1 108 ? -11.764 -1.366 8.181 1.00 82.62 108 VAL A O 1
ATOM 843 N N . GLY A 1 109 ? -12.057 -0.650 6.082 1.00 78.19 109 GLY A N 1
ATOM 844 C CA . GLY A 1 109 ? -13.397 -0.132 6.343 1.00 78.19 109 GLY A CA 1
ATOM 845 C C . GLY A 1 109 ? -14.412 -1.193 6.715 1.00 78.19 109 GLY A C 1
ATOM 846 O O . GLY A 1 109 ? -15.133 -1.018 7.695 1.00 78.19 109 GLY A O 1
ATOM 847 N N . ILE A 1 110 ? -14.436 -2.301 5.969 1.00 82.75 110 ILE A N 1
ATOM 848 C CA . ILE A 1 110 ? -15.329 -3.432 6.250 1.00 82.75 110 ILE A CA 1
ATOM 849 C C . ILE A 1 110 ? -15.066 -3.954 7.666 1.00 82.75 110 ILE A C 1
ATOM 851 O O . ILE A 1 110 ? -15.984 -4.044 8.477 1.00 82.75 110 ILE A O 1
ATOM 855 N N . ILE A 1 111 ? -13.800 -4.211 8.001 1.00 81.19 111 ILE A N 1
ATOM 856 C CA . ILE A 1 111 ? -13.399 -4.742 9.308 1.00 81.19 111 ILE A CA 1
ATOM 857 C C . ILE A 1 111 ? -13.751 -3.774 10.438 1.00 81.19 111 ILE A C 1
ATOM 859 O O . ILE A 1 111 ? -14.271 -4.196 11.471 1.00 81.19 111 ILE A O 1
ATOM 863 N N . VAL A 1 112 ? -13.466 -2.479 10.280 1.00 75.31 112 VAL A N 1
ATOM 864 C CA . VAL A 1 112 ? -13.775 -1.493 11.323 1.00 75.31 112 VAL A CA 1
ATOM 865 C C . VAL A 1 112 ? -15.288 -1.356 11.491 1.00 75.31 112 VAL A C 1
ATOM 867 O O . VAL A 1 112 ? -15.748 -1.324 12.633 1.00 75.31 112 VAL A O 1
ATOM 870 N N . SER A 1 113 ? -16.060 -1.327 10.400 1.00 77.81 113 SER A N 1
ATOM 871 C CA . SER A 1 113 ? -17.527 -1.267 10.437 1.00 77.81 113 SER A CA 1
ATOM 872 C C . SER A 1 113 ? -18.105 -2.469 11.185 1.00 77.81 113 SER A C 1
ATOM 874 O O . SER A 1 113 ? -18.895 -2.292 12.110 1.00 77.81 113 SER A O 1
ATOM 876 N N . GLU A 1 114 ? -17.641 -3.676 10.859 1.00 80.75 114 GLU A N 1
ATOM 877 C CA . GLU A 1 114 ? -18.122 -4.923 11.459 1.00 80.75 114 GLU A CA 1
ATOM 878 C C . GLU A 1 114 ? -17.738 -5.041 12.943 1.00 80.75 114 GLU A C 1
ATOM 880 O O . GLU A 1 114 ? -18.550 -5.389 13.800 1.00 80.75 114 GLU A O 1
ATOM 885 N N . LEU A 1 115 ? -16.493 -4.699 13.294 1.00 76.19 115 LEU A N 1
ATOM 886 C CA . LEU A 1 115 ? -16.010 -4.838 14.669 1.00 76.19 115 LEU A CA 1
ATOM 887 C C . LEU A 1 115 ? -16.576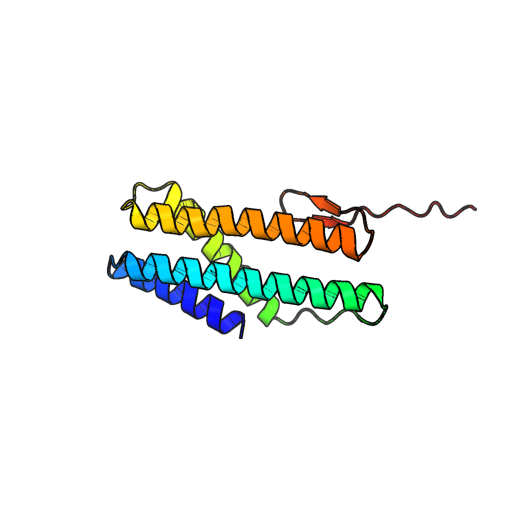 -3.771 15.611 1.00 76.19 115 LEU A C 1
ATOM 889 O O . LEU A 1 115 ? -16.852 -4.079 16.774 1.00 76.19 115 LEU A O 1
ATOM 893 N N . THR A 1 116 ? -16.733 -2.529 15.141 1.00 70.44 116 THR A N 1
ATOM 894 C CA . THR A 1 116 ? -17.204 -1.405 15.971 1.00 70.44 116 THR A CA 1
ATOM 895 C C . THR A 1 116 ? -18.717 -1.192 15.906 1.00 70.44 116 THR A C 1
ATOM 897 O O . THR A 1 116 ? -19.263 -0.544 16.798 1.00 70.44 116 THR A O 1
ATOM 900 N N . GLY A 1 117 ? -19.403 -1.725 14.888 1.00 67.25 117 GLY A N 1
ATOM 901 C CA . GLY A 1 117 ? -20.830 -1.488 14.647 1.00 67.25 117 GLY A CA 1
ATOM 902 C C . GLY A 1 117 ? -21.155 -0.049 14.222 1.00 67.25 117 GLY A C 1
ATOM 903 O O . GLY A 1 117 ? -22.320 0.352 14.238 1.00 67.25 117 GLY A O 1
ATOM 904 N N . ILE A 1 118 ? -20.140 0.756 13.885 1.00 69.75 118 ILE A N 1
ATOM 905 C CA . ILE A 1 118 ? -20.313 2.129 13.409 1.00 69.75 118 ILE A CA 1
ATOM 906 C C . ILE A 1 118 ? -20.524 2.073 11.894 1.00 69.75 118 ILE A C 1
ATOM 908 O O . ILE A 1 118 ? -19.638 1.582 11.197 1.00 69.75 118 ILE A O 1
ATOM 912 N N . PRO A 1 119 ? -21.635 2.612 11.357 1.00 68.31 119 PRO A N 1
ATOM 913 C CA . PRO A 1 119 ? -21.815 2.688 9.915 1.00 68.31 119 PRO A CA 1
ATOM 914 C C . PRO A 1 119 ? -20.744 3.613 9.332 1.00 68.31 119 PRO A C 1
ATOM 916 O O . PRO A 1 119 ? -20.741 4.821 9.586 1.00 68.31 119 PRO A O 1
ATOM 919 N N . LEU A 1 120 ? -19.808 3.043 8.577 1.00 72.19 120 LEU A N 1
ATOM 920 C CA . LEU A 1 120 ? -18.784 3.789 7.859 1.00 72.19 120 LEU A CA 1
ATOM 921 C C . LEU A 1 120 ? -19.240 4.023 6.418 1.00 72.19 120 LEU A C 1
ATOM 923 O O . LEU A 1 120 ? -19.775 3.135 5.762 1.00 72.19 120 LEU A O 1
ATOM 927 N N . THR A 1 121 ? -19.009 5.233 5.921 1.00 72.50 121 THR A N 1
ATOM 928 C CA . THR A 1 121 ? -19.258 5.608 4.524 1.00 72.50 121 THR A CA 1
ATOM 929 C C . THR A 1 121 ? -17.929 5.912 3.854 1.00 72.50 121 THR A C 1
ATOM 931 O O . THR A 1 121 ? -17.121 6.670 4.394 1.00 72.50 121 THR A O 1
ATOM 934 N N . MET A 1 122 ? -17.674 5.288 2.706 1.00 67.00 122 MET A N 1
ATOM 935 C CA . MET A 1 122 ? -16.461 5.527 1.932 1.00 67.00 122 MET A CA 1
ATOM 936 C C . MET A 1 122 ? -16.600 6.864 1.200 1.00 67.00 122 MET A C 1
ATOM 938 O O . MET A 1 122 ? -17.575 7.102 0.493 1.00 67.00 122 MET A O 1
ATOM 942 N N . THR A 1 123 ? -15.645 7.762 1.411 1.00 68.00 123 THR A N 1
ATOM 943 C CA . THR A 1 123 ? -15.541 9.056 0.728 1.00 68.00 123 THR A CA 1
ATOM 944 C C . THR A 1 123 ? -14.218 9.122 -0.034 1.00 68.00 123 THR A C 1
ATOM 946 O O . THR A 1 123 ? -13.337 8.291 0.190 1.00 68.00 123 THR A O 1
ATOM 949 N N . TYR A 1 124 ? -14.038 10.132 -0.889 1.00 51.97 124 TYR A N 1
ATOM 950 C CA . TYR A 1 124 ? -12.814 10.328 -1.684 1.00 51.97 124 TYR A CA 1
ATOM 951 C C . TYR A 1 124 ? -11.509 10.401 -0.858 1.00 51.97 124 TYR A C 1
ATOM 953 O O . TYR A 1 124 ? -10.432 10.223 -1.412 1.00 51.97 124 TYR A O 1
ATOM 961 N N . GLY A 1 125 ? -11.588 10.627 0.459 1.00 55.31 125 GLY A N 1
ATOM 962 C CA . GLY A 1 125 ? -10.441 10.657 1.378 1.00 55.31 125 GLY A CA 1
ATOM 963 C C . GLY A 1 125 ? -10.361 9.476 2.353 1.00 55.31 125 GLY A C 1
ATOM 964 O O . GLY A 1 125 ? -9.607 9.548 3.322 1.00 55.31 125 GLY A O 1
ATOM 965 N N . GLY A 1 126 ? -11.162 8.423 2.156 1.00 67.00 126 GLY A N 1
ATOM 966 C CA . GLY A 1 126 ? -11.243 7.263 3.047 1.00 67.00 126 GLY A CA 1
ATOM 967 C C . GLY A 1 126 ? -12.580 7.147 3.782 1.00 67.00 126 GLY A C 1
ATOM 968 O O . GLY A 1 126 ? -13.604 7.691 3.361 1.00 67.00 126 GLY A O 1
ATOM 969 N N . TRP A 1 127 ? -12.588 6.395 4.881 1.00 69.06 127 TRP A N 1
ATOM 970 C CA . TRP A 1 127 ? -13.810 6.066 5.613 1.00 69.06 127 TRP A CA 1
ATOM 971 C C . TRP A 1 127 ? -14.214 7.167 6.587 1.00 69.06 127 TRP A C 1
ATOM 973 O O . TRP A 1 127 ? -13.448 7.565 7.463 1.00 69.06 127 TRP A O 1
ATOM 983 N N . LYS A 1 128 ? -15.460 7.621 6.466 1.00 71.69 128 LYS A N 1
ATOM 984 C CA . LYS A 1 128 ? -16.087 8.582 7.367 1.00 71.69 128 LYS A CA 1
ATOM 985 C C . LYS A 1 128 ? -17.121 7.872 8.232 1.00 71.69 128 LYS A C 1
ATOM 987 O O . LYS A 1 128 ? -18.036 7.229 7.715 1.00 71.69 128 LYS A O 1
ATOM 992 N N . ALA A 1 129 ? -17.001 8.022 9.549 1.00 66.31 129 ALA A N 1
ATOM 993 C CA . ALA A 1 129 ? -18.019 7.567 10.488 1.00 66.31 129 ALA A CA 1
ATOM 994 C C . ALA A 1 129 ? -19.329 8.328 10.267 1.00 66.31 129 ALA A C 1
ATOM 996 O O . ALA A 1 129 ? -19.387 9.556 10.373 1.00 66.31 129 ALA A O 1
ATOM 997 N N . GLY A 1 130 ? -20.391 7.585 9.965 1.00 58.41 130 GLY A N 1
ATOM 998 C CA . GLY A 1 130 ? -21.750 8.086 9.969 1.00 58.41 130 GLY A CA 1
ATOM 999 C C . GLY A 1 130 ? -22.174 8.345 11.407 1.00 58.41 130 GLY A C 1
ATOM 1000 O O . GLY A 1 130 ? -22.624 7.443 12.112 1.00 58.41 130 GLY A O 1
ATOM 1001 N N . TYR A 1 131 ? -22.038 9.587 11.869 1.00 57.28 131 TYR A N 1
ATOM 1002 C CA . TYR A 1 131 ? -22.608 9.980 13.150 1.00 57.28 131 TYR A CA 1
ATOM 1003 C C . TYR A 1 131 ? -24.134 9.925 13.037 1.00 57.28 131 TYR A C 1
ATOM 1005 O O . TYR A 1 131 ? -24.762 10.844 12.506 1.00 57.28 131 TYR A O 1
ATOM 1013 N N . ARG A 1 132 ? -24.765 8.873 13.577 1.00 49.28 132 ARG A N 1
ATOM 1014 C CA . ARG A 1 132 ? -26.179 8.972 13.958 1.00 49.28 132 ARG A CA 1
ATOM 1015 C C . ARG A 1 132 ? -26.256 10.085 14.996 1.00 49.28 132 ARG A C 1
ATOM 1017 O O . ARG A 1 132 ? -25.880 9.881 16.149 1.00 49.28 132 ARG A O 1
ATOM 1024 N N . LYS A 1 133 ? -26.736 11.269 14.594 1.00 45.22 133 LYS A N 1
ATOM 1025 C CA . LYS A 1 133 ? -27.202 12.298 15.530 1.00 45.22 133 LYS A CA 1
ATOM 1026 C C . LYS A 1 133 ? -28.199 11.601 16.455 1.00 45.22 133 LYS A C 1
ATOM 1028 O O . LYS A 1 133 ? -29.328 11.336 16.045 1.00 45.22 133 LYS A O 1
ATOM 1033 N N . ARG A 1 134 ? -27.794 11.268 17.687 1.00 46.66 134 ARG A N 1
ATOM 1034 C CA . ARG A 1 134 ? -28.748 10.947 18.751 1.00 46.66 134 ARG A CA 1
ATOM 1035 C C . ARG A 1 134 ? -29.646 12.174 18.839 1.00 46.66 134 ARG A C 1
ATOM 1037 O O . ARG A 1 134 ? -29.205 13.214 19.325 1.00 46.66 134 ARG A O 1
ATOM 1044 N N . LYS A 1 135 ? -30.868 12.085 18.300 1.00 44.50 135 LYS A N 1
ATOM 1045 C CA . LYS A 1 135 ? -31.933 13.039 18.603 1.00 44.50 135 LYS A CA 1
ATOM 1046 C C . LYS A 1 135 ? -32.022 13.043 20.126 1.00 44.50 135 LYS A C 1
ATOM 1048 O O . LYS A 1 135 ? -32.498 12.072 20.708 1.00 44.50 135 LYS A O 1
ATOM 1053 N N . ARG A 1 136 ? -31.479 14.084 20.766 1.00 45.19 136 ARG A N 1
ATOM 1054 C CA . ARG A 1 136 ? -31.785 14.388 22.160 1.00 45.19 136 ARG A CA 1
ATOM 1055 C C . ARG A 1 136 ? -33.298 14.571 22.177 1.00 45.19 136 ARG A C 1
ATOM 1057 O O . ARG A 1 136 ? -33.791 15.537 21.598 1.00 45.19 136 ARG A O 1
ATOM 1064 N N . ARG A 1 137 ? -34.022 13.580 22.701 1.00 46.16 137 ARG A N 1
ATOM 1065 C CA . ARG A 1 137 ? -35.419 13.776 23.082 1.00 46.16 137 ARG A CA 1
ATOM 1066 C C . ARG A 1 137 ? -35.374 14.885 24.135 1.00 46.16 137 ARG A C 1
ATOM 1068 O O . ARG A 1 137 ? -34.684 14.716 25.139 1.00 46.16 137 ARG A O 1
ATOM 1075 N N . LYS A 1 138 ? -35.915 16.048 23.769 1.00 49.81 138 LYS A N 1
ATOM 1076 C CA . LYS A 1 138 ? -36.237 17.119 24.710 1.00 49.81 138 LYS A CA 1
ATOM 1077 C C . LYS A 1 138 ? -37.377 16.643 25.595 1.00 49.81 138 LYS A C 1
ATOM 1079 O O . LYS A 1 138 ? -38.205 15.869 25.061 1.00 49.81 138 LYS A O 1
#

pLDDT: mean 77.29, std 12.51, range [44.5, 91.56]

Foldseek 3Di:
DLVVLLVQLVVLCVVCVVVVPLVSLLVSLVSLLVSLVVVLVVLLVVLLCVLVVNDDDDDDDVVVVVSVVSLVVQLVCLVVQCVDPDDVSSNVSSCSSNVSVVVSLVSSQVSSCVSNVFDWDQDPVGTDTDPPPPPPPD

Radius of gyration: 17.9 Å; chains: 1; bounding box: 56×25×48 Å